Protein AF-H4F8J6-F1 (afdb_monomer_lite)

Structure (mmCIF, N/CA/C/O backbone):
data_AF-H4F8J6-F1
#
_entry.id   AF-H4F8J6-F1
#
loop_
_atom_site.group_PDB
_atom_site.id
_atom_site.type_symbol
_atom_site.label_atom_id
_atom_site.label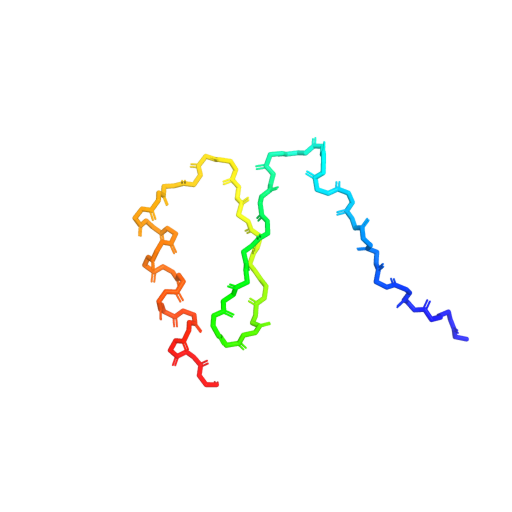_alt_id
_atom_site.label_comp_id
_atom_site.label_asym_id
_atom_site.label_entity_id
_atom_site.label_seq_id
_atom_site.pdbx_PDB_ins_code
_atom_site.Cartn_x
_atom_site.Cartn_y
_atom_site.Cartn_z
_atom_site.occupancy
_atom_site.B_iso_or_equiv
_atom_site.auth_seq_id
_atom_site.auth_comp_id
_atom_site.auth_asym_id
_atom_site.auth_atom_id
_atom_site.pdbx_PDB_model_num
ATOM 1 N N . MET A 1 1 ? 21.066 -5.739 28.674 1.00 48.47 1 MET A N 1
ATOM 2 C CA . MET A 1 1 ? 20.092 -5.696 27.563 1.00 48.47 1 MET A CA 1
ATOM 3 C C . MET A 1 1 ? 20.563 -4.617 26.600 1.00 48.47 1 MET A C 1
ATOM 5 O O . MET A 1 1 ? 20.671 -3.486 27.061 1.00 48.47 1 MET A O 1
ATOM 9 N N . PRO A 1 2 ? 20.941 -4.907 25.344 1.00 49.66 2 PRO A N 1
ATOM 10 C CA . PRO A 1 2 ? 21.289 -3.835 24.422 1.00 49.66 2 PRO A CA 1
ATOM 11 C C . PRO A 1 2 ? 20.001 -3.094 24.048 1.00 49.66 2 PRO A C 1
ATOM 13 O O . PRO A 1 2 ? 19.011 -3.711 23.657 1.00 49.66 2 PRO A O 1
ATOM 16 N N . VAL A 1 3 ? 19.996 -1.775 24.232 1.00 61.34 3 VAL A N 1
ATOM 17 C CA . VAL A 1 3 ? 18.927 -0.907 23.740 1.00 61.34 3 VAL A CA 1
ATOM 18 C C . VAL A 1 3 ? 19.021 -0.902 22.216 1.00 61.34 3 VAL A C 1
ATOM 20 O O . VAL A 1 3 ? 20.046 -0.526 21.650 1.00 61.34 3 VAL A O 1
ATOM 23 N N . VAL A 1 4 ? 17.984 -1.394 21.541 1.00 61.50 4 VAL A N 1
ATOM 24 C CA . VAL A 1 4 ? 17.886 -1.294 20.085 1.00 61.50 4 VAL A CA 1
ATOM 25 C C . VAL A 1 4 ? 17.670 0.178 19.741 1.00 61.50 4 VAL A C 1
ATOM 27 O O . VAL A 1 4 ? 16.566 0.705 19.844 1.00 61.50 4 VAL A O 1
ATOM 30 N N . ALA A 1 5 ? 18.750 0.879 19.402 1.00 61.62 5 ALA A N 1
ATOM 31 C CA . ALA A 1 5 ? 18.638 2.185 18.773 1.00 61.62 5 ALA A CA 1
ATOM 32 C C . ALA A 1 5 ? 17.861 2.002 17.457 1.00 61.62 5 ALA A C 1
ATOM 34 O O . ALA A 1 5 ? 18.120 1.013 16.757 1.00 61.62 5 ALA A O 1
ATOM 35 N N . PRO A 1 6 ? 16.919 2.899 17.102 1.00 58.12 6 PRO A N 1
ATOM 36 C CA . PRO A 1 6 ? 16.292 2.842 15.795 1.00 58.12 6 PRO A CA 1
ATOM 37 C C . PRO A 1 6 ? 17.421 2.921 14.780 1.00 58.12 6 PRO A C 1
ATOM 39 O O . PRO A 1 6 ? 18.157 3.905 14.700 1.00 58.12 6 PRO A O 1
ATOM 42 N N . THR A 1 7 ? 17.628 1.815 14.075 1.00 53.94 7 THR A N 1
ATOM 43 C CA . THR A 1 7 ? 18.568 1.779 12.974 1.00 53.94 7 THR A CA 1
ATOM 44 C C . THR A 1 7 ? 17.932 2.694 11.946 1.00 53.94 7 THR A C 1
ATOM 46 O O . THR A 1 7 ? 16.959 2.309 11.304 1.00 53.94 7 THR A O 1
ATOM 49 N N . ASN A 1 8 ? 18.412 3.936 11.854 1.00 57.78 8 ASN A N 1
ATOM 50 C CA . ASN A 1 8 ? 18.199 4.778 10.687 1.00 57.78 8 ASN A CA 1
ATOM 51 C C . ASN A 1 8 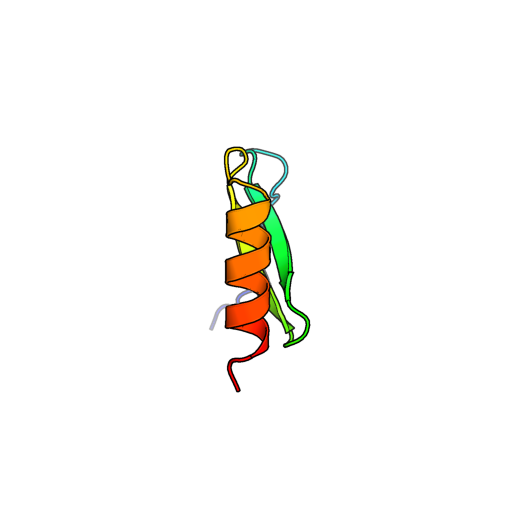? 18.900 4.044 9.543 1.00 57.78 8 ASN A C 1
ATOM 53 O O . ASN A 1 8 ? 20.044 4.329 9.200 1.00 57.78 8 ASN A O 1
ATOM 57 N N . SER A 1 9 ? 18.244 2.997 9.046 1.00 55.25 9 SER A N 1
ATOM 58 C CA . SER A 1 9 ? 18.654 2.243 7.886 1.00 55.25 9 SER A CA 1
ATOM 59 C C . SER A 1 9 ? 18.657 3.253 6.768 1.00 55.25 9 SER A C 1
ATOM 61 O O . SER A 1 9 ? 17.598 3.707 6.338 1.00 55.25 9 SER A O 1
ATOM 63 N N . SER A 1 10 ? 19.855 3.665 6.382 1.00 55.50 10 SER A N 1
ATOM 64 C CA . SER A 1 10 ? 20.120 4.487 5.224 1.00 55.50 10 SER A CA 1
ATOM 65 C C . SE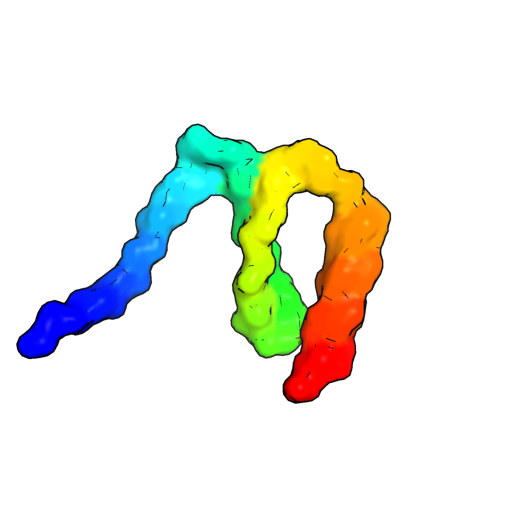R A 1 10 ? 19.418 3.854 4.020 1.00 55.50 10 SER A C 1
ATOM 67 O O . SER A 1 10 ? 19.983 3.023 3.319 1.00 55.50 10 SER A O 1
ATOM 69 N N . THR A 1 11 ? 18.175 4.259 3.758 1.00 54.72 11 THR A N 1
ATOM 70 C CA . THR A 1 11 ? 17.391 3.946 2.550 1.00 54.72 11 THR A CA 1
ATOM 71 C C . THR A 1 11 ? 18.066 4.489 1.286 1.00 54.72 11 THR A C 1
ATOM 73 O O . THR A 1 11 ? 17.646 4.201 0.171 1.00 54.72 11 THR A O 1
ATOM 76 N N . ALA A 1 12 ? 19.179 5.205 1.456 1.00 53.34 12 ALA A N 1
ATOM 77 C CA . ALA A 1 12 ? 20.025 5.794 0.435 1.00 53.34 12 ALA A CA 1
ATOM 78 C C . ALA A 1 12 ? 20.722 4.799 -0.520 1.00 53.34 12 ALA A C 1
ATOM 80 O O . ALA A 1 12 ? 21.508 5.252 -1.347 1.00 53.34 12 ALA A O 1
ATOM 81 N N . GLN A 1 13 ? 20.473 3.481 -0.454 1.00 56.53 13 GLN A N 1
ATOM 82 C CA . GLN A 1 13 ? 21.190 2.516 -1.305 1.00 56.53 13 GLN A CA 1
ATOM 83 C C . GLN A 1 13 ? 20.374 1.487 -2.106 1.00 56.53 13 GLN A C 1
ATOM 85 O O . GLN A 1 13 ? 21.000 0.763 -2.874 1.00 56.53 13 GLN A O 1
ATOM 90 N N . SER A 1 14 ? 19.036 1.398 -2.038 1.00 68.56 14 SER A N 1
ATOM 91 C CA . SER A 1 14 ? 18.345 0.277 -2.730 1.00 68.56 14 SER A CA 1
ATOM 92 C C . SER A 1 14 ? 17.042 0.574 -3.479 1.00 68.56 14 SER A C 1
ATOM 94 O O . SER A 1 14 ? 16.355 -0.357 -3.891 1.00 68.56 14 SER A O 1
ATOM 96 N N . GLY A 1 15 ? 16.704 1.842 -3.738 1.00 82.69 15 GLY A N 1
ATOM 97 C CA . GLY A 1 15 ? 15.475 2.169 -4.478 1.00 82.69 15 GLY A CA 1
ATOM 98 C C . GLY A 1 15 ? 14.201 1.843 -3.693 1.00 82.69 15 GLY A C 1
ATOM 99 O O . GLY A 1 15 ? 13.152 1.611 -4.282 1.00 82.69 15 GLY A O 1
ATOM 100 N N . LEU A 1 16 ? 14.302 1.797 -2.365 1.00 87.88 16 LEU A N 1
ATOM 101 C CA . LEU A 1 16 ? 13.158 1.682 -1.476 1.00 87.88 16 LEU A CA 1
ATOM 102 C C . LEU A 1 16 ? 12.785 3.070 -0.945 1.00 87.88 16 LEU A C 1
ATOM 104 O O . LEU A 1 16 ? 13.658 3.845 -0.553 1.00 87.88 16 LEU A O 1
ATOM 108 N N . MET A 1 17 ? 11.491 3.365 -0.913 1.00 90.25 17 MET A N 1
ATOM 109 C CA . MET A 1 17 ? 10.915 4.562 -0.309 1.00 90.25 17 MET A CA 1
ATOM 110 C C . MET A 1 17 ? 10.164 4.177 0.964 1.00 90.25 17 MET A C 1
ATOM 112 O O . MET A 1 17 ? 9.459 3.174 0.992 1.00 90.25 17 MET A O 1
ATOM 116 N N . GLU A 1 18 ? 10.277 4.987 2.012 1.00 92.31 18 GLU A N 1
ATOM 117 C CA . GLU A 1 18 ? 9.420 4.864 3.189 1.00 92.31 18 GLU A CA 1
ATOM 118 C C . GLU A 1 18 ? 8.256 5.857 3.085 1.00 92.31 18 GLU A C 1
ATOM 120 O O . GLU A 1 18 ? 8.462 7.050 2.859 1.00 92.31 18 GLU A O 1
ATOM 125 N N . VAL A 1 19 ? 7.032 5.361 3.251 1.00 92.62 19 VAL A N 1
ATOM 126 C CA . VAL A 1 19 ? 5.799 6.150 3.261 1.00 92.62 19 VAL A CA 1
ATOM 127 C C . VAL A 1 19 ? 5.162 6.035 4.638 1.00 92.62 19 VAL A C 1
ATOM 129 O O . VAL A 1 19 ? 5.016 4.940 5.181 1.00 92.62 19 VAL A O 1
ATOM 132 N N . VAL A 1 20 ? 4.760 7.168 5.205 1.00 92.50 20 VAL A N 1
ATOM 133 C CA . VAL A 1 20 ? 4.019 7.205 6.468 1.00 92.50 20 VAL A CA 1
ATOM 134 C C . VAL A 1 20 ? 2.534 7.351 6.154 1.00 92.50 20 VAL A C 1
ATOM 136 O O . VAL A 1 20 ? 2.123 8.308 5.507 1.00 92.50 20 VAL A O 1
ATOM 139 N N . SER A 1 21 ? 1.746 6.377 6.598 1.00 91.19 21 SER A N 1
ATOM 140 C CA . SER A 1 21 ? 0.285 6.363 6.510 1.00 91.19 21 SER A CA 1
ATOM 141 C C . SER A 1 21 ? -0.338 7.327 7.522 1.00 91.19 21 SER A C 1
ATOM 143 O O . SER A 1 21 ? 0.237 7.557 8.591 1.00 91.19 21 SER A O 1
ATOM 145 N N . ALA A 1 22 ? -1.542 7.838 7.243 1.00 91.12 22 ALA A N 1
ATOM 146 C CA . ALA A 1 22 ? -2.261 8.731 8.158 1.00 91.12 22 ALA A CA 1
ATOM 147 C C . ALA A 1 22 ? -2.521 8.113 9.549 1.00 91.12 22 ALA A C 1
ATOM 149 O O . ALA A 1 22 ? -2.628 8.833 10.539 1.00 91.12 22 ALA A O 1
ATOM 150 N N . ASN A 1 23 ? -2.558 6.779 9.654 1.00 91.12 23 ASN A N 1
ATOM 151 C CA . ASN A 1 23 ? -2.667 6.062 10.932 1.00 91.12 23 ASN A CA 1
ATOM 152 C C . ASN A 1 23 ? -1.321 5.830 11.650 1.00 91.12 23 ASN A C 1
ATOM 154 O O . ASN A 1 23 ? -1.240 5.023 12.575 1.00 91.12 23 ASN A O 1
ATOM 158 N N . GLY A 1 24 ? -0.246 6.492 11.214 1.00 89.88 24 GLY A N 1
ATOM 159 C CA . GLY A 1 24 ? 1.080 6.417 11.831 1.00 89.88 24 GLY A CA 1
ATOM 160 C C . GLY A 1 24 ? 1.875 5.151 11.497 1.00 89.88 24 GLY A C 1
ATOM 161 O O . GLY A 1 24 ? 3.003 4.998 11.970 1.00 89.88 24 GLY A O 1
ATOM 162 N N . ARG A 1 25 ? 1.333 4.244 10.673 1.00 91.12 25 ARG A N 1
ATOM 163 C CA . ARG A 1 25 ? 2.067 3.065 10.193 1.00 91.12 25 ARG A CA 1
ATOM 164 C C . ARG A 1 25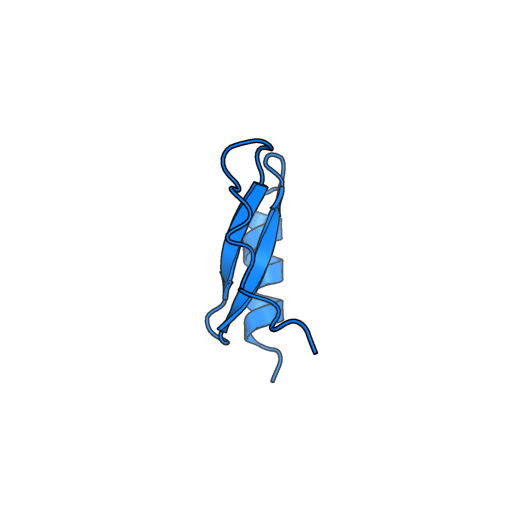 ? 3.060 3.462 9.102 1.00 91.12 25 ARG A C 1
ATOM 166 O O . ARG A 1 25 ? 2.762 4.289 8.245 1.00 91.12 25 ARG A O 1
ATOM 173 N N . ARG A 1 26 ? 4.237 2.842 9.120 1.00 92.94 26 ARG A N 1
ATOM 174 C CA . ARG A 1 26 ? 5.284 3.016 8.105 1.00 92.94 26 ARG A CA 1
ATOM 175 C C . ARG A 1 26 ? 5.214 1.880 7.092 1.00 92.94 26 ARG A C 1
ATOM 177 O O . ARG A 1 26 ? 5.086 0.719 7.477 1.00 92.94 26 ARG A O 1
ATOM 184 N N . VAL A 1 27 ? 5.293 2.221 5.813 1.00 93.00 27 VAL A N 1
ATOM 185 C CA . VAL A 1 27 ? 5.225 1.295 4.681 1.00 93.00 27 VAL A CA 1
ATOM 186 C C . VAL A 1 27 ? 6.495 1.453 3.855 1.00 93.00 27 VAL A C 1
ATOM 188 O O . VAL A 1 27 ? 6.850 2.564 3.473 1.00 93.00 27 VAL A O 1
ATOM 191 N N . ILE A 1 28 ? 7.180 0.346 3.573 1.00 93.75 28 ILE A N 1
ATOM 192 C CA . ILE A 1 28 ? 8.362 0.325 2.704 1.00 93.75 28 ILE A CA 1
ATOM 193 C C . ILE A 1 28 ? 7.908 -0.044 1.292 1.00 93.75 28 ILE A C 1
ATOM 195 O O . ILE A 1 28 ? 7.242 -1.058 1.092 1.00 93.75 28 ILE A O 1
ATOM 199 N N . VAL A 1 29 ? 8.269 0.782 0.320 1.00 93.75 29 VAL A N 1
ATOM 200 C CA . VAL A 1 29 ? 7.799 0.720 -1.064 1.00 93.75 29 VAL A CA 1
ATOM 201 C C . VAL A 1 29 ? 8.988 0.499 -1.986 1.00 93.75 29 VAL A C 1
ATOM 203 O O . VAL A 1 29 ? 9.993 1.194 -1.878 1.00 93.75 29 VAL A O 1
ATOM 206 N N . GLY A 1 30 ? 8.882 -0.470 -2.894 1.00 93.38 30 GLY A N 1
ATOM 207 C CA . GLY A 1 30 ? 9.890 -0.701 -3.927 1.00 93.38 30 GLY A CA 1
ATOM 208 C C . GLY A 1 30 ? 9.823 0.317 -5.066 1.00 93.38 30 GLY A C 1
ATOM 209 O O . GLY A 1 30 ? 8.763 0.868 -5.343 1.00 93.38 30 GLY A O 1
ATOM 210 N N . ARG A 1 31 ? 10.947 0.527 -5.761 1.00 89.25 31 ARG A N 1
ATOM 211 C CA . ARG A 1 31 ? 11.064 1.480 -6.880 1.00 89.25 31 ARG A CA 1
ATOM 212 C C . ARG A 1 31 ? 10.029 1.266 -7.981 1.00 89.25 31 ARG A C 1
ATOM 214 O O . ARG A 1 31 ? 9.518 2.234 -8.526 1.00 89.25 31 ARG A O 1
ATOM 221 N N . ASP A 1 32 ? 9.750 0.009 -8.304 1.00 91.75 32 ASP A N 1
ATOM 222 C CA . ASP A 1 32 ? 8.957 -0.365 -9.479 1.00 91.75 32 ASP A CA 1
ATOM 223 C C . ASP A 1 32 ? 7.475 -0.611 -9.117 1.00 91.75 32 ASP A C 1
ATOM 225 O O . ASP A 1 32 ? 6.753 -1.314 -9.822 1.00 91.75 32 ASP A O 1
ATOM 229 N N . VAL A 1 33 ? 7.019 -0.066 -7.982 1.00 93.94 33 VAL A N 1
ATOM 230 C CA . VAL A 1 33 ? 5.625 -0.172 -7.539 1.00 93.94 33 VAL A CA 1
ATOM 231 C C . VAL A 1 33 ? 4.740 0.769 -8.351 1.00 93.94 33 VAL A C 1
ATOM 233 O O . VAL A 1 33 ? 5.007 1.964 -8.463 1.00 93.94 33 VAL A O 1
ATOM 236 N N . ASP A 1 34 ? 3.642 0.221 -8.865 1.00 96.12 34 ASP A N 1
ATOM 237 C CA . ASP A 1 34 ? 2.594 0.998 -9.515 1.00 96.12 34 ASP A CA 1
ATOM 238 C C . ASP A 1 34 ? 1.937 1.991 -8.538 1.00 96.12 34 ASP A C 1
ATOM 240 O O . ASP A 1 34 ? 1.584 1.653 -7.401 1.00 96.12 34 ASP A O 1
ATOM 244 N N . VAL A 1 35 ? 1.756 3.231 -8.995 1.00 94.69 35 VAL A N 1
ATOM 245 C CA . VAL A 1 35 ? 1.253 4.333 -8.164 1.00 94.69 35 VAL A CA 1
ATOM 246 C C . VAL A 1 35 ? -0.206 4.114 -7.759 1.00 94.69 35 VAL A C 1
ATOM 248 O O . VAL A 1 35 ? -0.576 4.405 -6.619 1.00 94.69 35 VAL A O 1
ATOM 251 N N . GLU A 1 36 ? -1.050 3.579 -8.643 1.00 97.62 36 GLU A N 1
ATOM 252 C CA . GLU A 1 36 ? -2.452 3.313 -8.314 1.00 97.62 36 GLU A CA 1
ATOM 253 C C . GLU A 1 36 ? -2.573 2.183 -7.293 1.00 97.62 36 GLU A C 1
ATOM 255 O O . GLU A 1 36 ? -3.357 2.283 -6.338 1.00 97.62 36 GLU A O 1
ATOM 260 N N . ALA A 1 37 ? -1.761 1.134 -7.452 1.00 96.62 37 ALA A N 1
ATOM 261 C CA . ALA A 1 37 ? -1.663 0.045 -6.492 1.00 96.62 37 ALA A CA 1
ATOM 262 C C . ALA A 1 37 ? -1.216 0.561 -5.118 1.00 96.62 37 ALA A C 1
ATOM 264 O O . ALA A 1 37 ? -1.854 0.242 -4.109 1.00 96.62 37 ALA A O 1
ATOM 265 N N . LEU A 1 38 ? -0.189 1.417 -5.074 1.00 95.69 38 LEU A N 1
ATOM 266 C CA . LEU A 1 38 ? 0.271 2.046 -3.838 1.00 95.69 38 LEU A CA 1
ATOM 267 C C . LEU A 1 38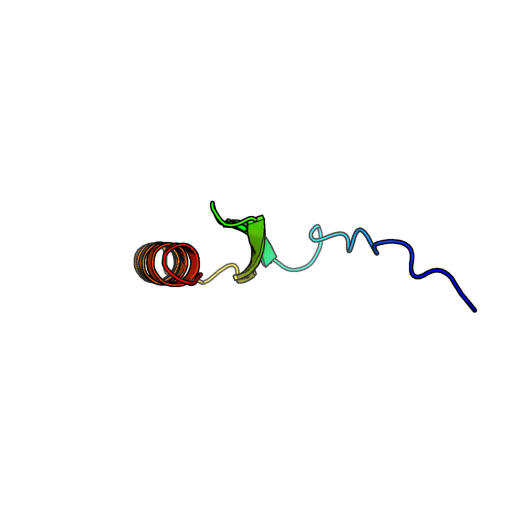 ? -0.853 2.842 -3.163 1.00 95.69 38 LEU A C 1
ATOM 269 O O . LEU A 1 38 ? -1.143 2.612 -1.991 1.00 95.69 38 LEU A O 1
ATOM 273 N N . LEU A 1 39 ? -1.540 3.726 -3.893 1.00 95.88 39 LEU A N 1
ATOM 274 C CA . LEU A 1 39 ? -2.634 4.535 -3.340 1.00 95.88 39 LEU A CA 1
ATOM 275 C C . LEU A 1 39 ? -3.809 3.682 -2.850 1.00 95.88 39 LEU A C 1
ATOM 277 O O . LEU A 1 39 ? -4.427 3.993 -1.829 1.00 95.88 39 LEU A O 1
ATOM 281 N N . ARG A 1 40 ? -4.138 2.595 -3.557 1.00 97.00 40 ARG A N 1
ATOM 282 C CA . ARG A 1 40 ? -5.186 1.656 -3.135 1.00 97.00 40 ARG A CA 1
ATOM 283 C C . ARG A 1 40 ? -4.826 0.973 -1.820 1.00 97.00 40 ARG A C 1
ATOM 285 O O . ARG A 1 40 ? -5.681 0.886 -0.939 1.00 97.00 40 ARG A O 1
ATOM 292 N N . ILE A 1 41 ? -3.587 0.507 -1.693 1.00 95.25 41 ILE A N 1
ATOM 293 C CA . ILE A 1 41 ? -3.099 -0.145 -0.478 1.00 95.25 41 ILE A CA 1
ATOM 294 C C . ILE A 1 41 ? -3.064 0.856 0.673 1.00 95.25 41 ILE A C 1
ATOM 296 O O . ILE A 1 41 ? -3.607 0.550 1.729 1.00 95.25 41 ILE A O 1
ATOM 300 N N . MET A 1 42 ? -2.512 2.055 0.464 1.00 95.38 42 MET A N 1
ATOM 301 C CA . MET A 1 42 ? -2.444 3.097 1.493 1.00 95.38 42 MET A CA 1
ATOM 302 C C . MET A 1 42 ? -3.831 3.423 2.055 1.00 95.38 42 MET A C 1
ATOM 304 O O . MET A 1 42 ? -4.017 3.337 3.263 1.00 95.38 42 MET A O 1
ATOM 308 N N . ARG A 1 43 ? -4.841 3.641 1.200 1.00 95.31 43 ARG A N 1
ATOM 309 C CA . ARG A 1 43 ? -6.231 3.856 1.650 1.00 95.31 43 ARG A CA 1
ATOM 310 C C . ARG A 1 43 ? -6.785 2.691 2.472 1.00 95.31 43 ARG A C 1
ATOM 312 O O . ARG A 1 43 ? -7.477 2.900 3.464 1.00 95.31 43 ARG A O 1
ATOM 319 N N . GLY A 1 44 ? -6.504 1.457 2.052 1.00 95.12 44 GLY A N 1
ATOM 320 C CA . GLY A 1 44 ? -6.915 0.264 2.792 1.00 95.12 44 GLY A CA 1
ATOM 321 C C . GLY A 1 44 ? -6.238 0.180 4.158 1.00 95.12 44 GLY A C 1
ATOM 322 O O 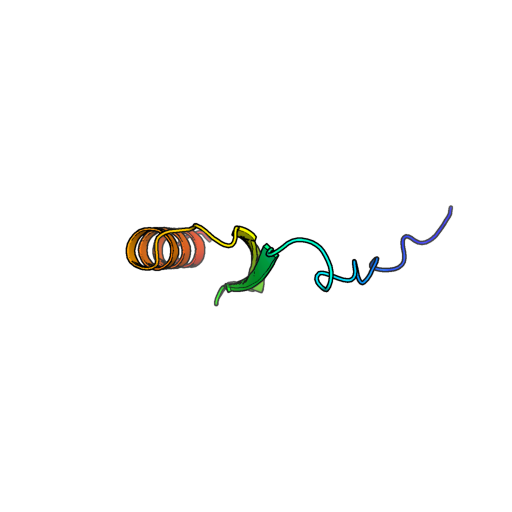. GLY A 1 44 ? -6.906 -0.078 5.153 1.00 95.12 44 GLY A O 1
ATOM 323 N N . LEU A 1 45 ? -4.931 0.444 4.211 1.00 94.56 45 LEU A N 1
ATOM 324 C CA . LEU A 1 45 ? -4.143 0.444 5.441 1.00 94.56 45 LEU A CA 1
ATOM 325 C C . LEU A 1 45 ? -4.585 1.541 6.406 1.00 94.56 45 LEU A C 1
ATOM 327 O O . LEU A 1 45 ? -4.627 1.280 7.603 1.00 94.56 45 LEU A O 1
ATOM 331 N N . GLU A 1 46 ? -4.927 2.726 5.908 1.00 94.62 46 GLU A N 1
ATOM 332 C CA . GLU A 1 46 ? -5.444 3.850 6.697 1.00 94.62 46 GLU A CA 1
ATOM 333 C C . GLU A 1 46 ? -6.798 3.541 7.340 1.00 94.62 46 GLU A C 1
ATOM 335 O O . GLU A 1 46 ? -7.057 3.976 8.458 1.00 94.62 46 GLU A O 1
ATOM 340 N N . ALA A 1 47 ? -7.638 2.742 6.677 1.00 94.62 47 ALA A N 1
ATOM 341 C CA . ALA A 1 47 ? -8.936 2.317 7.199 1.00 94.62 47 ALA A CA 1
ATOM 342 C C . ALA A 1 47 ? -8.846 1.215 8.276 1.00 94.62 47 ALA A C 1
ATOM 344 O O . ALA A 1 47 ? -9.855 0.878 8.902 1.00 94.62 47 ALA A O 1
ATOM 345 N N . LEU A 1 48 ? -7.661 0.634 8.500 1.00 90.75 48 LEU A N 1
ATOM 346 C CA . LEU A 1 48 ? -7.450 -0.350 9.558 1.00 90.75 48 LEU A CA 1
ATOM 347 C C . LEU A 1 48 ? -7.277 0.359 10.908 1.00 90.75 48 LEU A C 1
ATOM 349 O O . LEU A 1 48 ? -6.295 1.075 11.116 1.00 90.75 48 LEU A O 1
ATOM 353 N N . ARG A 1 49 ? -8.229 0.102 11.810 1.00 79.31 49 ARG A N 1
ATOM 354 C CA . ARG A 1 49 ? -8.191 0.470 13.234 1.00 79.31 49 ARG A CA 1
ATOM 355 C C . ARG A 1 49 ? -7.256 -0.433 14.034 1.00 79.31 49 ARG A C 1
ATOM 357 O O . ARG A 1 49 ? -7.253 -1.656 13.760 1.00 79.31 49 ARG A O 1
#

Radius of gyration: 13.45 Å; chains: 1; bounding box: 30×14×37 Å

Sequence (49 aa):
MPVVAPTNSSTAQSGLMEVVSANGRRVIVGRDVDVEALLRIMRGLEALR

Foldseek 3Di:
DDDPDPPPPPPVPAQWDWDQAPVRDIDIHHNPDDPVNVVVVSVVVNPDD

Secondary structure (DSSP, 8-state):
----------GGGSSEEEEE-TTS-EEEEETT--HHHHHHHHHHHHT--

pLDDT: mean 82.43, std 16.68, range [48.47, 97.62]